Protein AF-A0A349UMG4-F1 (afdb_monomer_lite)

pLDDT: mean 86.74, std 14.58, range [32.94, 97.19]

Radius of gyration: 17.57 Å; chains: 1; bounding box: 39×34×52 Å

Secondary structure (DSSP, 8-state):
-HHHHHHTT--HHHHHHHHHHHHHHHHHHHHHHHHHHTTSS-HHHH--HHHHHHHHHHTTTPPPSSGGGGG-HHHHHHHHHHHHHHHHHHHHHTTT---HHHHHHHHHHHHHHH--S-------

Foldseek 3Di:
DLVVCVVVVHDPLVSVLVVQLVVLLVLLLLLVQLLVLLVPDDCVVSPSPQLQVVVCVVVVNDGDPDPVSSVDPVSSVVSVVSSVVSLVSNLVSLVPPPPPVVNVVSNVVSCVSPVPPPDPPPDD

Structure (mmCIF, N/CA/C/O backbone):
data_AF-A0A349UMG4-F1
#
_entry.id   AF-A0A349UMG4-F1
#
loop_
_atom_site.group_PDB
_atom_site.id
_atom_site.type_symbol
_atom_site.label_atom_id
_atom_site.label_alt_id
_atom_site.label_comp_id
_atom_site.label_asym_id
_atom_site.label_entity_id
_atom_site.label_seq_id
_atom_site.pdbx_PDB_ins_code
_atom_site.Cartn_x
_atom_site.Cartn_y
_atom_site.Cartn_z
_atom_site.occupancy
_atom_site.B_iso_or_equiv
_atom_site.auth_seq_id
_atom_site.auth_comp_id
_atom_site.auth_asym_id
_atom_site.auth_atom_id
_atom_site.pdbx_PDB_model_num
ATOM 1 N N . LEU A 1 1 ? 0.491 3.754 13.788 1.00 82.75 1 LEU A N 1
ATOM 2 C CA . LEU A 1 1 ? -0.705 3.777 14.673 1.00 82.75 1 LEU A CA 1
ATOM 3 C C . LEU A 1 1 ? -0.623 2.834 15.882 1.00 82.75 1 LEU A C 1
ATOM 5 O O . LEU A 1 1 ? -1.154 3.187 16.925 1.00 82.75 1 LEU A O 1
ATOM 9 N N . ARG A 1 2 ? 0.063 1.680 15.796 1.00 85.38 2 ARG A N 1
ATOM 10 C CA . ARG A 1 2 ? 0.158 0.703 16.905 1.00 85.38 2 ARG A CA 1
ATOM 11 C C . ARG A 1 2 ? 0.660 1.281 18.239 1.00 85.38 2 ARG A C 1
ATOM 13 O O . ARG A 1 2 ? 0.085 0.963 19.267 1.00 85.38 2 ARG A O 1
ATOM 20 N N . LEU A 1 3 ? 1.682 2.145 18.223 1.00 81.69 3 LEU A N 1
ATOM 21 C CA . LEU A 1 3 ? 2.233 2.758 19.445 1.00 81.69 3 LEU A CA 1
ATOM 22 C C . LEU A 1 3 ? 1.182 3.561 20.226 1.00 81.69 3 LEU A C 1
ATOM 24 O O . LEU A 1 3 ? 1.052 3.383 21.430 1.00 81.69 3 LEU A O 1
ATOM 28 N N . GLY A 1 4 ? 0.394 4.391 19.534 1.00 85.31 4 GLY A N 1
ATOM 29 C CA . GLY A 1 4 ? -0.678 5.164 20.167 1.00 85.31 4 GLY A CA 1
ATOM 30 C C . GLY A 1 4 ? -1.803 4.280 20.706 1.00 85.31 4 GLY A C 1
ATOM 31 O O . GLY A 1 4 ? -2.329 4.547 21.778 1.00 85.31 4 GLY A O 1
ATOM 32 N N . ALA A 1 5 ? -2.130 3.191 20.003 1.00 83.81 5 ALA A N 1
ATOM 33 C CA . ALA A 1 5 ? -3.114 2.222 20.476 1.00 83.81 5 ALA A CA 1
ATOM 34 C C . ALA A 1 5 ? -2.643 1.517 21.757 1.00 83.81 5 ALA A C 1
ATOM 36 O O . ALA A 1 5 ? -3.379 1.466 22.736 1.00 83.81 5 ALA A O 1
ATOM 37 N N . GLN A 1 6 ? -1.394 1.048 21.778 1.00 81.00 6 GLN A N 1
ATOM 38 C CA . GLN A 1 6 ? -0.806 0.393 22.945 1.00 81.00 6 GLN A CA 1
ATOM 39 C C . GLN A 1 6 ? -0.712 1.346 24.147 1.00 81.00 6 GLN A C 1
ATOM 41 O O . GLN A 1 6 ? -1.05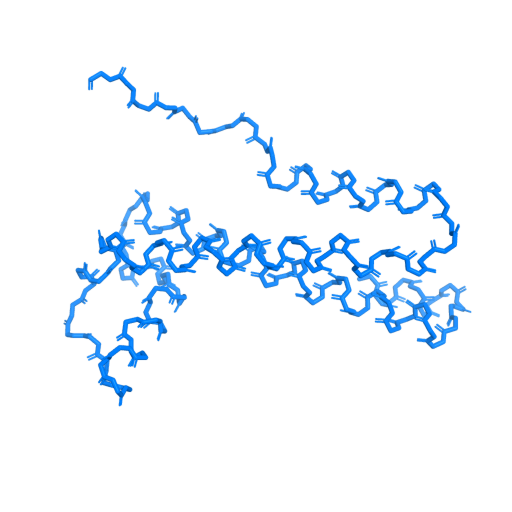7 0.959 25.259 1.00 81.00 6 GLN A O 1
ATOM 46 N N . ALA A 1 7 ? -0.322 2.605 23.925 1.00 86.62 7 ALA A N 1
ATOM 47 C CA . ALA A 1 7 ? -0.295 3.629 24.971 1.00 86.62 7 ALA A CA 1
ATOM 48 C C . ALA A 1 7 ? -1.692 3.948 25.541 1.00 86.62 7 ALA A C 1
ATOM 50 O O . ALA A 1 7 ? -1.808 4.314 26.705 1.00 86.62 7 ALA A O 1
ATOM 51 N N . ALA A 1 8 ? -2.750 3.778 24.742 1.00 89.94 8 ALA A N 1
ATOM 52 C CA . ALA A 1 8 ? -4.142 3.953 25.158 1.00 89.94 8 ALA A CA 1
ATOM 53 C C . ALA A 1 8 ? -4.774 2.684 25.771 1.00 89.94 8 ALA A C 1
ATOM 55 O O . ALA A 1 8 ? -5.979 2.667 26.013 1.00 89.94 8 ALA A O 1
ATOM 56 N N . GLY A 1 9 ? -3.996 1.617 25.996 1.00 89.69 9 GLY A N 1
ATOM 57 C CA . GLY A 1 9 ? -4.499 0.358 26.554 1.00 89.69 9 GLY A CA 1
ATOM 58 C C . GLY A 1 9 ? -5.363 -0.457 25.586 1.00 89.69 9 GLY A C 1
ATOM 59 O O . GLY A 1 9 ? -6.226 -1.213 26.026 1.00 89.69 9 GLY A O 1
ATOM 60 N N . ALA A 1 10 ? -5.171 -0.293 24.273 1.00 90.88 10 ALA A N 1
ATOM 61 C CA . ALA A 1 10 ? -5.870 -1.089 23.268 1.00 90.88 10 ALA A CA 1
ATOM 62 C C . ALA A 1 10 ? -5.566 -2.587 23.408 1.00 90.88 10 ALA A C 1
ATOM 64 O O . ALA A 1 10 ? -4.426 -2.980 23.658 1.00 90.88 10 ALA A O 1
ATOM 65 N N . ASP A 1 11 ? -6.578 -3.417 23.160 1.00 92.12 11 ASP A N 1
ATOM 66 C CA . ASP A 1 11 ? -6.407 -4.866 23.099 1.00 92.12 11 ASP A CA 1
ATOM 67 C C . ASP A 1 11 ? -5.556 -5.312 21.889 1.00 92.12 11 ASP A C 1
ATOM 69 O O . ASP A 1 11 ? -5.276 -4.546 20.955 1.00 92.12 11 ASP A O 1
ATOM 73 N N . GLU A 1 12 ? -5.141 -6.582 21.901 1.00 91.25 12 GLU A N 1
ATOM 74 C CA . GLU A 1 12 ? -4.314 -7.167 20.838 1.00 91.25 12 GLU A CA 1
ATOM 75 C C . GLU A 1 12 ? -5.032 -7.173 19.479 1.00 91.25 12 GLU A C 1
ATOM 77 O O . GLU A 1 12 ? -4.394 -6.992 18.442 1.00 91.25 12 GLU A O 1
ATOM 82 N N . GLY A 1 13 ? -6.360 -7.317 19.460 1.00 91.69 13 GLY A N 1
ATOM 83 C CA . GLY A 1 13 ? -7.155 -7.291 18.233 1.00 91.69 13 GLY A CA 1
ATOM 84 C C . GLY A 1 13 ? -7.108 -5.922 17.555 1.00 91.69 13 GLY A C 1
ATOM 85 O O . GLY A 1 13 ? -6.871 -5.824 16.348 1.00 91.69 13 GLY A O 1
ATOM 86 N N . LEU A 1 14 ? -7.256 -4.848 18.328 1.00 92.31 14 LEU A N 1
ATOM 87 C CA . LEU A 1 14 ? -7.146 -3.479 17.840 1.00 92.31 14 LEU A CA 1
ATOM 88 C C . LEU A 1 14 ? -5.701 -3.133 17.446 1.00 92.31 14 LEU A C 1
ATOM 90 O O . LEU A 1 14 ? -5.476 -2.485 16.419 1.00 92.31 14 LEU A O 1
ATOM 94 N N . CYS A 1 15 ? -4.707 -3.613 18.197 1.00 93.31 15 CYS A N 1
ATOM 95 C CA . CYS A 1 15 ? -3.297 -3.473 17.828 1.00 93.31 15 CYS A CA 1
ATOM 96 C C . CYS A 1 15 ? -2.966 -4.199 16.513 1.00 93.31 15 CYS A C 1
ATOM 98 O O . CYS A 1 15 ? -2.247 -3.651 15.669 1.00 93.31 15 CYS A O 1
ATOM 100 N N . ALA A 1 16 ? -3.510 -5.401 16.312 1.00 93.44 16 ALA A N 1
ATOM 101 C CA . ALA A 1 16 ? -3.377 -6.171 15.082 1.00 93.44 16 ALA A CA 1
ATOM 102 C C . ALA A 1 16 ? -4.048 -5.477 13.894 1.00 93.44 16 ALA A C 1
ATOM 104 O O . ALA A 1 16 ? -3.432 -5.364 12.833 1.00 93.44 16 ALA A O 1
ATOM 105 N N . LEU A 1 17 ? -5.249 -4.930 14.094 1.00 95.00 17 LEU A N 1
ATOM 106 C CA . LE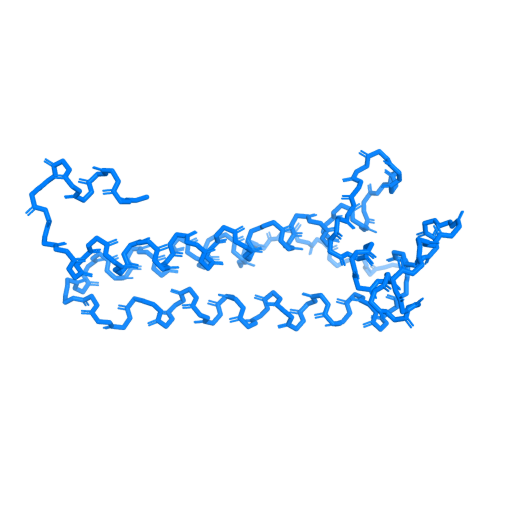U A 1 17 ? -5.952 -4.138 13.089 1.00 95.00 17 LEU A CA 1
ATOM 107 C C . LEU A 1 17 ? -5.113 -2.937 12.642 1.00 95.00 17 LEU A C 1
ATOM 109 O O . LEU A 1 17 ? -4.905 -2.735 11.446 1.00 95.00 17 LEU A O 1
ATOM 113 N N . PHE A 1 18 ? -4.584 -2.149 13.583 1.00 94.94 18 PHE A N 1
ATOM 114 C CA . PHE A 1 18 ? -3.763 -0.988 13.229 1.00 94.94 18 PHE A CA 1
ATOM 115 C C . PHE A 1 18 ? -2.431 -1.358 12.592 1.00 94.94 18 PHE A C 1
ATOM 117 O O . PHE A 1 18 ? -1.926 -0.593 11.769 1.00 94.94 18 PHE A O 1
ATOM 124 N N . ARG A 1 19 ? -1.856 -2.507 12.955 1.00 95.00 19 ARG A N 1
ATOM 125 C CA . ARG A 1 19 ? -0.666 -3.045 12.295 1.00 95.00 19 ARG A CA 1
ATOM 126 C C . ARG A 1 19 ? -0.960 -3.355 10.830 1.00 95.00 19 ARG A C 1
ATOM 128 O O . ARG A 1 19 ? -0.189 -2.917 9.983 1.00 95.00 19 ARG A O 1
ATOM 135 N N . GLU A 1 20 ? -2.058 -4.049 10.541 1.00 96.50 20 GLU A N 1
ATOM 136 C CA . GLU A 1 20 ? -2.430 -4.399 9.166 1.00 96.50 20 GLU A CA 1
ATOM 137 C C . GLU A 1 20 ? -2.768 -3.157 8.341 1.00 96.50 20 GLU A C 1
ATOM 139 O O . GLU A 1 20 ? -2.204 -2.946 7.270 1.00 96.50 20 GLU A O 1
ATOM 144 N N . TYR A 1 21 ? -3.584 -2.259 8.898 1.00 97.12 21 TYR A N 1
ATOM 145 C CA . TYR A 1 21 ? -3.906 -0.984 8.265 1.00 97.12 21 TYR A CA 1
ATOM 146 C C . TYR A 1 21 ? -2.648 -0.163 7.939 1.00 97.12 21 TYR A C 1
ATOM 148 O O . TYR A 1 21 ? -2.479 0.287 6.808 1.00 97.12 21 TYR A O 1
ATOM 156 N N . SER A 1 22 ? -1.747 0.030 8.916 1.00 96.44 22 SER A N 1
ATOM 157 C CA . SER A 1 22 ? -0.514 0.803 8.704 1.00 96.44 22 SER A CA 1
ATOM 158 C C . SER A 1 22 ? 0.437 0.121 7.718 1.00 96.44 22 SER A C 1
ATOM 160 O O . SER A 1 22 ? 1.089 0.821 6.950 1.00 96.44 22 SER A O 1
ATOM 162 N N . ARG A 1 23 ? 0.507 -1.218 7.708 1.00 97.12 23 ARG A N 1
ATOM 163 C CA . ARG A 1 23 ? 1.325 -1.975 6.752 1.00 97.12 23 ARG A CA 1
ATOM 164 C C . ARG A 1 23 ? 0.812 -1.790 5.326 1.00 97.12 23 ARG A C 1
ATOM 166 O O . ARG A 1 23 ? 1.583 -1.368 4.472 1.00 97.12 23 ARG A O 1
ATOM 173 N N . ALA A 1 24 ? -0.469 -2.067 5.084 1.00 97.06 24 ALA A N 1
ATOM 174 C CA . ALA A 1 24 ? -1.060 -1.933 3.755 1.00 97.06 24 ALA A CA 1
ATOM 175 C C . ALA A 1 24 ? -0.965 -0.488 3.238 1.00 97.06 24 ALA A C 1
ATOM 177 O O . ALA A 1 24 ? -0.550 -0.270 2.104 1.00 97.06 24 ALA A O 1
ATOM 178 N N . LEU A 1 25 ? -1.264 0.500 4.096 1.00 96.44 25 LEU A N 1
ATOM 179 C CA . LEU A 1 25 ? -1.147 1.918 3.744 1.00 96.44 25 LEU A CA 1
ATOM 180 C C . LEU A 1 25 ? 0.293 2.315 3.399 1.00 96.44 25 LEU A C 1
ATOM 182 O O . LEU A 1 25 ? 0.502 3.024 2.422 1.00 96.44 25 LEU A O 1
ATOM 186 N N . GLY A 1 26 ? 1.277 1.867 4.185 1.00 95.31 26 GLY A N 1
ATOM 187 C CA . GLY A 1 26 ? 2.686 2.173 3.935 1.00 95.31 26 GLY A CA 1
ATOM 188 C C . GLY A 1 26 ? 3.185 1.602 2.608 1.00 95.31 26 GLY A C 1
ATOM 189 O O . GLY A 1 26 ? 3.859 2.306 1.864 1.00 95.31 26 GLY A O 1
ATOM 190 N N . ILE A 1 27 ? 2.794 0.366 2.275 1.00 95.88 27 ILE A N 1
ATOM 191 C CA . ILE A 1 27 ? 3.137 -0.248 0.983 1.00 95.88 27 ILE A CA 1
ATOM 192 C C . ILE A 1 27 ? 2.494 0.534 -0.167 1.00 95.88 27 ILE A C 1
ATOM 194 O O . ILE A 1 27 ? 3.188 0.904 -1.108 1.00 95.88 27 ILE A O 1
ATOM 198 N N . ALA A 1 28 ? 1.197 0.849 -0.075 1.00 95.81 28 ALA A N 1
ATOM 199 C CA . ALA A 1 28 ? 0.517 1.660 -1.086 1.00 95.81 28 ALA A CA 1
ATOM 200 C C . ALA A 1 28 ? 1.174 3.043 -1.258 1.00 95.81 28 ALA A C 1
ATOM 202 O O . ALA A 1 28 ? 1.327 3.526 -2.377 1.00 95.81 28 ALA A O 1
ATOM 203 N N . TYR A 1 29 ? 1.603 3.677 -0.164 1.00 93.75 29 TYR A N 1
ATOM 204 C CA . TYR A 1 29 ? 2.278 4.971 -0.224 1.00 93.75 29 TYR A CA 1
ATOM 205 C C . TYR A 1 29 ? 3.604 4.889 -0.991 1.00 93.75 29 TYR A C 1
ATOM 207 O O . TYR A 1 29 ? 3.824 5.705 -1.882 1.00 93.75 29 TYR A O 1
ATOM 215 N N . GLN A 1 30 ? 4.439 3.886 -0.698 1.00 93.50 30 GLN A N 1
ATOM 216 C CA . GLN A 1 30 ? 5.718 3.687 -1.388 1.00 93.50 30 GLN A CA 1
ATOM 217 C C . GLN A 1 30 ? 5.527 3.354 -2.872 1.00 93.50 30 GLN A C 1
ATOM 219 O O . GLN A 1 30 ? 6.228 3.895 -3.715 1.00 93.50 30 GLN A O 1
ATOM 224 N N . LEU A 1 31 ? 4.544 2.512 -3.211 1.00 93.69 31 LEU A N 1
ATOM 225 C CA . LEU A 1 31 ? 4.225 2.183 -4.606 1.00 93.69 31 LEU A CA 1
ATOM 226 C C . LEU A 1 31 ? 3.831 3.425 -5.413 1.00 93.69 31 LEU A C 1
ATOM 228 O O . LEU A 1 31 ? 4.247 3.582 -6.559 1.00 93.69 31 LEU A O 1
ATOM 232 N N . ARG A 1 32 ? 3.027 4.311 -4.817 1.00 92.38 32 ARG A N 1
ATOM 233 C CA . ARG A 1 32 ? 2.638 5.578 -5.441 1.00 92.38 32 ARG A CA 1
ATOM 234 C C . ARG A 1 32 ? 3.842 6.504 -5.623 1.00 92.38 32 ARG A C 1
ATOM 236 O O . ARG A 1 32 ? 3.950 7.126 -6.673 1.00 92.38 32 ARG A O 1
ATOM 243 N N . ASP A 1 33 ? 4.706 6.594 -4.617 1.00 89.81 33 ASP A N 1
ATOM 244 C CA . ASP A 1 33 ? 5.925 7.408 -4.657 1.00 89.81 33 ASP A CA 1
ATOM 245 C C . ASP A 1 33 ? 6.856 6.940 -5.783 1.00 89.81 33 ASP A C 1
ATOM 247 O O . ASP A 1 33 ? 7.154 7.715 -6.686 1.00 89.81 33 ASP A O 1
ATOM 251 N N . ASP A 1 34 ? 7.156 5.638 -5.842 1.00 91.06 34 ASP A N 1
ATOM 252 C CA . ASP A 1 34 ? 7.964 5.032 -6.906 1.00 91.06 34 ASP A CA 1
ATOM 253 C C . ASP A 1 34 ? 7.367 5.286 -8.309 1.00 91.06 34 ASP A C 1
ATOM 255 O O . ASP A 1 34 ? 8.097 5.519 -9.274 1.00 91.06 34 ASP A O 1
ATOM 259 N N . LEU A 1 35 ? 6.036 5.243 -8.452 1.00 90.19 35 LEU A N 1
ATOM 260 C CA . LEU A 1 35 ? 5.344 5.538 -9.716 1.00 90.19 35 LEU A CA 1
ATOM 261 C C . LEU A 1 35 ? 5.411 7.026 -10.101 1.00 90.19 35 LEU A C 1
ATOM 263 O O . LEU A 1 35 ? 5.549 7.344 -11.288 1.00 90.19 35 LEU A O 1
ATOM 267 N N . SER A 1 36 ? 5.310 7.927 -9.121 1.00 88.06 36 SER A N 1
ATOM 268 C CA . SER A 1 36 ? 5.464 9.373 -9.324 1.00 88.06 36 SER A CA 1
ATOM 269 C C . SER A 1 36 ? 6.896 9.695 -9.742 1.00 88.06 36 SER A C 1
ATOM 271 O O . SER A 1 36 ? 7.132 10.364 -10.747 1.00 88.06 36 SER A O 1
ATOM 273 N N . ASP A 1 37 ? 7.863 9.115 -9.040 1.00 85.25 37 ASP A N 1
ATOM 274 C CA . ASP A 1 37 ? 9.284 9.282 -9.302 1.00 85.25 37 ASP A CA 1
ATOM 275 C C . ASP A 1 37 ? 9.710 8.746 -10.664 1.00 85.25 37 ASP A C 1
ATOM 277 O O . ASP A 1 37 ? 10.547 9.354 -11.334 1.00 85.25 37 ASP A O 1
ATOM 281 N N . ALA A 1 38 ? 9.083 7.660 -11.119 1.00 85.38 38 ALA A N 1
ATOM 282 C CA . ALA A 1 38 ? 9.293 7.122 -12.456 1.00 85.38 38 ALA A CA 1
ATOM 283 C C . ALA A 1 38 ? 8.763 8.023 -13.588 1.00 85.38 38 ALA A C 1
ATOM 285 O O . ALA A 1 38 ? 9.035 7.762 -14.764 1.00 85.38 38 ALA A O 1
ATOM 286 N N . SER A 1 39 ? 7.955 9.032 -13.264 1.00 77.12 39 SER A N 1
ATOM 287 C CA . SER A 1 39 ? 7.316 9.921 -14.240 1.00 77.12 39 SER A CA 1
ATOM 288 C C . SER A 1 39 ? 7.996 11.292 -14.333 1.00 77.12 39 SER A C 1
ATOM 290 O O . SER A 1 39 ? 7.941 11.909 -15.391 1.00 77.12 39 SER A O 1
ATOM 292 N N . ASP A 1 40 ? 8.695 11.729 -13.280 1.00 70.06 40 ASP A N 1
ATOM 293 C CA . ASP A 1 40 ? 9.060 13.139 -13.083 1.00 70.06 40 ASP A CA 1
ATOM 294 C C . ASP A 1 40 ? 10.580 13.455 -13.114 1.00 70.06 40 ASP A C 1
ATOM 296 O O . ASP A 1 40 ? 10.966 14.567 -12.737 1.00 70.06 40 ASP A O 1
ATOM 300 N N . GLY A 1 41 ? 11.487 12.545 -13.516 1.00 66.50 41 GLY A N 1
ATOM 301 C CA . GLY A 1 41 ? 12.918 12.903 -13.627 1.00 66.50 41 GLY A CA 1
ATOM 302 C C . GLY A 1 41 ? 13.957 11.777 -13.751 1.00 66.50 41 GLY A C 1
ATOM 303 O O . GLY A 1 41 ? 13.708 10.739 -14.356 1.00 66.50 41 GLY A O 1
ATOM 304 N N . ASP A 1 42 ? 15.156 12.034 -13.202 1.00 73.06 42 ASP A N 1
ATOM 305 C CA . ASP A 1 42 ? 16.354 11.174 -13.260 1.00 73.06 42 ASP A CA 1
ATOM 306 C C . ASP A 1 42 ? 16.168 9.851 -12.489 1.00 73.06 42 ASP A C 1
ATOM 308 O O . ASP A 1 42 ? 16.349 9.764 -11.270 1.00 73.06 42 ASP A O 1
ATOM 312 N N . LEU A 1 43 ? 15.773 8.810 -13.224 1.00 78.38 43 LEU A N 1
ATOM 313 C CA . LEU A 1 43 ? 15.388 7.490 -12.712 1.00 78.38 43 LEU A CA 1
ATOM 314 C C . LEU A 1 43 ? 16.470 6.799 -11.851 1.00 78.38 43 LEU A C 1
ATOM 316 O O . LEU A 1 43 ? 16.117 6.295 -10.783 1.00 78.38 43 LEU A O 1
ATOM 320 N N . PRO A 1 44 ? 17.768 6.786 -12.229 1.00 74.06 44 PRO A N 1
ATOM 321 C CA . PRO A 1 44 ? 18.837 6.278 -11.368 1.00 74.06 44 PRO A CA 1
ATOM 322 C C . PRO A 1 44 ? 18.919 6.932 -9.984 1.00 74.06 44 PRO A C 1
ATOM 324 O O . PRO A 1 44 ? 19.210 6.246 -8.999 1.00 74.06 44 PRO A O 1
ATOM 327 N N . ALA A 1 45 ? 18.687 8.245 -9.896 1.00 75.62 45 ALA A N 1
ATOM 328 C CA . ALA A 1 45 ? 18.742 8.976 -8.634 1.00 75.62 45 ALA A CA 1
ATOM 329 C C . ALA A 1 45 ? 17.500 8.715 -7.774 1.00 75.62 45 ALA A C 1
ATOM 331 O O . ALA A 1 45 ? 17.615 8.571 -6.558 1.00 75.62 45 ALA A O 1
ATOM 332 N N . ARG A 1 46 ? 16.328 8.607 -8.411 1.00 76.25 46 ARG A N 1
ATOM 333 C CA . ARG A 1 46 ? 15.040 8.419 -7.727 1.00 76.25 46 ARG A CA 1
ATOM 334 C C . ARG A 1 46 ? 14.725 6.974 -7.357 1.00 76.25 46 ARG A C 1
ATOM 336 O O . ARG A 1 46 ? 13.987 6.733 -6.416 1.00 76.25 46 ARG A O 1
ATOM 343 N N . ARG A 1 47 ? 15.340 6.009 -8.047 1.00 78.25 47 ARG A N 1
ATOM 344 C CA . ARG A 1 47 ? 15.286 4.573 -7.730 1.00 78.25 47 ARG A CA 1
ATOM 345 C C . ARG A 1 47 ? 13.855 4.050 -7.532 1.00 78.25 47 ARG A C 1
ATOM 347 O O . ARG A 1 47 ? 13.562 3.559 -6.446 1.00 78.25 47 ARG A O 1
ATOM 354 N N . PRO A 1 48 ? 12.986 4.076 -8.558 1.00 79.50 48 PRO A N 1
ATOM 355 C CA . PRO A 1 48 ? 11.647 3.492 -8.469 1.00 79.50 48 PRO A CA 1
ATOM 356 C C . PRO A 1 48 ? 11.734 1.973 -8.234 1.00 79.50 48 PRO A C 1
ATOM 358 O O . PRO A 1 48 ? 11.825 1.171 -9.172 1.00 79.50 48 PRO A O 1
ATOM 361 N N . THR A 1 49 ? 11.765 1.578 -6.961 1.00 86.94 49 THR A N 1
ATOM 362 C CA . THR A 1 49 ? 12.178 0.242 -6.522 1.00 86.94 49 THR A CA 1
ATOM 363 C C . THR A 1 49 ? 11.217 -0.845 -6.976 1.00 86.94 49 THR A C 1
ATOM 365 O O . THR A 1 49 ? 11.667 -1.932 -7.337 1.00 86.94 49 THR A O 1
ATOM 368 N N . ILE A 1 50 ? 9.915 -0.556 -7.050 1.00 93.69 50 ILE A N 1
ATOM 369 C CA . ILE A 1 50 ? 8.927 -1.517 -7.544 1.00 93.69 50 ILE A CA 1
ATOM 370 C C . ILE A 1 50 ? 9.096 -1.821 -9.033 1.00 93.69 50 ILE A C 1
ATOM 372 O O . ILE A 1 50 ? 9.010 -2.981 -9.428 1.00 93.69 50 ILE A O 1
ATOM 376 N N . LEU A 1 51 ? 9.366 -0.814 -9.870 1.00 93.12 51 LEU A N 1
ATOM 377 C CA . LEU A 1 51 ? 9.545 -1.035 -11.308 1.00 93.12 51 LEU A CA 1
ATOM 378 C C . LEU A 1 51 ? 10.814 -1.839 -11.574 1.00 93.12 51 LEU A C 1
ATOM 380 O O . LEU A 1 51 ? 10.804 -2.716 -12.435 1.00 93.12 51 LEU A O 1
ATOM 384 N N . LEU A 1 52 ? 11.868 -1.588 -10.791 1.00 91.69 52 LEU A N 1
ATOM 385 C CA . LEU A 1 52 ? 13.067 -2.415 -10.807 1.00 91.69 52 LEU A CA 1
ATOM 386 C C . LEU A 1 52 ? 12.731 -3.849 -10.382 1.00 91.69 52 LEU A C 1
ATOM 388 O O . LEU A 1 52 ? 13.017 -4.773 -11.130 1.00 91.69 52 LEU A O 1
ATOM 392 N N . ALA A 1 53 ? 12.064 -4.051 -9.244 1.00 93.25 53 ALA A N 1
ATOM 393 C CA . ALA A 1 53 ? 11.707 -5.386 -8.760 1.00 93.25 53 ALA A CA 1
ATOM 394 C C . ALA A 1 53 ? 10.856 -6.181 -9.768 1.00 93.25 53 ALA A C 1
ATOM 396 O O . ALA A 1 53 ? 11.127 -7.358 -9.995 1.00 93.25 53 ALA A O 1
ATOM 397 N N . LEU A 1 54 ? 9.873 -5.544 -10.414 1.00 94.69 54 LEU A N 1
ATOM 398 C CA . LEU A 1 54 ? 9.045 -6.176 -11.448 1.00 94.69 54 LEU A CA 1
ATOM 399 C C . LEU A 1 54 ? 9.839 -6.479 -12.726 1.00 94.69 54 LEU A C 1
ATOM 401 O O . LEU A 1 54 ? 9.612 -7.512 -13.356 1.00 94.69 54 LEU A O 1
ATOM 405 N N . ALA A 1 55 ? 10.775 -5.607 -13.112 1.00 93.44 55 ALA A N 1
ATOM 406 C CA . ALA A 1 55 ? 11.673 -5.872 -14.232 1.00 93.44 55 ALA A CA 1
ATOM 407 C C . ALA A 1 55 ? 12.566 -7.086 -13.942 1.00 93.44 55 ALA A C 1
ATOM 409 O O . ALA A 1 55 ? 12.694 -7.961 -14.795 1.00 93.44 55 ALA A O 1
ATOM 410 N N . CYS A 1 56 ? 13.107 -7.165 -12.724 1.00 93.38 56 CYS A N 1
ATOM 411 C CA . CYS A 1 56 ? 13.902 -8.292 -12.249 1.00 93.38 56 CYS A CA 1
ATOM 412 C C . CYS A 1 56 ? 13.082 -9.583 -12.188 1.00 93.38 56 CYS A C 1
ATOM 414 O O . CYS A 1 56 ? 13.575 -10.643 -12.548 1.00 93.38 56 CYS A O 1
ATOM 416 N N . GLU A 1 57 ? 11.820 -9.522 -11.757 1.00 93.31 57 GLU A N 1
ATOM 417 C CA . GLU A 1 57 ? 10.926 -10.685 -11.757 1.00 93.31 57 GLU A CA 1
ATOM 418 C C . GLU A 1 57 ? 10.740 -11.245 -13.178 1.00 93.31 57 GLU A C 1
ATOM 420 O O . GLU A 1 57 ? 10.856 -12.452 -13.388 1.00 93.31 57 GLU A O 1
ATOM 425 N N . GLN A 1 58 ? 10.514 -10.379 -14.173 1.00 91.44 58 GLN A N 1
ATOM 426 C CA . GLN A 1 58 ? 10.334 -10.806 -15.565 1.00 91.44 58 GLN A CA 1
ATOM 427 C C . GLN A 1 58 ? 11.607 -11.371 -16.207 1.00 91.44 58 GLN A C 1
ATOM 429 O O . GLN A 1 58 ? 11.521 -12.222 -17.090 1.00 91.44 58 GLN A O 1
ATOM 434 N N . SER A 1 59 ? 12.781 -10.916 -15.773 1.00 90.00 59 SER A N 1
ATOM 435 C CA . SER A 1 59 ? 14.086 -11.405 -16.228 1.00 90.00 59 SER A CA 1
ATOM 436 C C . SER A 1 59 ? 14.617 -12.571 -15.380 1.00 90.00 59 SER A C 1
ATOM 438 O O . SER A 1 59 ? 15.821 -12.831 -15.374 1.00 90.00 59 SER A O 1
ATOM 440 N N . ALA A 1 60 ? 13.739 -13.271 -14.648 1.00 90.12 60 ALA A N 1
ATOM 441 C CA . ALA A 1 60 ? 14.089 -14.401 -13.783 1.00 90.12 60 ALA A CA 1
ATOM 442 C C . ALA A 1 60 ? 15.179 -14.072 -12.738 1.00 90.12 60 ALA A C 1
ATOM 444 O O . ALA A 1 60 ? 16.028 -14.898 -12.407 1.00 90.12 60 ALA A O 1
ATOM 445 N N . GLY A 1 61 ? 15.145 -12.851 -12.207 1.00 85.81 61 GLY A N 1
ATOM 446 C CA . GLY A 1 61 ? 16.040 -12.335 -11.172 1.00 85.81 61 GLY A CA 1
ATOM 447 C C . GLY A 1 61 ? 17.246 -11.553 -11.695 1.00 85.81 61 GLY A C 1
ATOM 448 O O . GLY A 1 61 ? 17.983 -10.990 -10.885 1.00 85.81 61 GLY A O 1
ATOM 449 N N . ALA A 1 62 ? 17.463 -11.478 -13.013 1.00 87.00 62 ALA A N 1
ATOM 450 C CA . ALA A 1 62 ? 18.576 -10.717 -13.573 1.00 87.00 62 ALA A CA 1
ATOM 451 C C . ALA A 1 62 ? 18.335 -9.203 -13.452 1.00 87.00 62 ALA A C 1
ATOM 453 O O . ALA A 1 62 ? 17.277 -8.699 -13.832 1.00 87.00 62 ALA A O 1
ATOM 454 N N . MET A 1 63 ? 19.321 -8.456 -12.949 1.00 86.00 63 MET A N 1
ATOM 455 C CA . MET A 1 63 ? 19.220 -6.995 -12.918 1.00 86.00 63 MET A CA 1
ATOM 456 C C . MET A 1 63 ? 19.178 -6.437 -14.347 1.00 86.00 63 MET A C 1
ATOM 458 O O . MET A 1 63 ? 20.007 -6.834 -15.164 1.00 86.00 63 MET A O 1
ATOM 462 N N . PRO A 1 64 ? 18.253 -5.517 -14.663 1.00 85.62 64 PRO A N 1
ATOM 463 C CA . PRO A 1 64 ? 18.255 -4.827 -15.942 1.00 85.62 64 PRO A CA 1
ATOM 464 C C . PRO A 1 64 ? 19.522 -3.986 -16.122 1.00 85.62 64 PRO A C 1
ATOM 466 O O . PRO A 1 64 ? 19.902 -3.230 -15.230 1.00 85.62 64 PRO A O 1
ATOM 469 N N . ASP A 1 65 ? 20.110 -4.040 -17.315 1.00 83.31 65 ASP A N 1
ATOM 470 C CA . ASP A 1 65 ? 21.334 -3.294 -17.646 1.00 83.31 65 ASP A CA 1
ATOM 471 C C . ASP A 1 65 ? 21.113 -1.773 -17.781 1.00 83.31 65 ASP A C 1
ATOM 473 O O . ASP A 1 65 ? 22.061 -0.991 -17.819 1.00 83.31 65 ASP A O 1
ATOM 477 N N . SER A 1 66 ? 19.856 -1.327 -17.880 1.00 85.62 66 SER A N 1
ATOM 478 C CA . SER A 1 66 ? 19.488 0.087 -18.017 1.00 85.62 66 SER A CA 1
ATOM 479 C C . SER A 1 66 ? 18.131 0.383 -17.382 1.00 85.62 66 SER A C 1
ATOM 481 O O . SER A 1 66 ? 17.308 -0.513 -17.224 1.00 85.62 66 SER A O 1
ATOM 483 N N . TRP A 1 67 ? 17.850 1.658 -17.096 1.00 85.81 67 TRP A N 1
ATOM 484 C CA . TRP A 1 67 ? 16.579 2.119 -16.512 1.00 85.81 67 TRP A CA 1
ATOM 485 C C . TRP A 1 67 ? 15.415 2.226 -17.510 1.00 85.81 67 TRP A C 1
ATOM 487 O O . TRP A 1 67 ? 14.324 2.659 -17.137 1.00 85.81 67 TRP A O 1
ATOM 497 N N . ASN A 1 68 ? 15.592 1.784 -18.761 1.00 85.94 68 ASN A N 1
ATOM 498 C CA . ASN A 1 68 ? 14.537 1.816 -19.783 1.00 85.94 68 ASN A CA 1
ATOM 499 C C . ASN A 1 68 ? 13.288 1.018 -19.375 1.00 85.94 68 ASN A C 1
ATOM 501 O O . ASN A 1 68 ? 12.189 1.303 -19.848 1.00 85.94 68 ASN A O 1
ATOM 505 N N . PHE A 1 69 ? 13.425 0.056 -18.454 1.00 86.62 69 PHE A N 1
ATOM 506 C CA . PHE A 1 69 ? 12.283 -0.667 -17.899 1.00 86.62 69 PHE A CA 1
ATOM 507 C C . PHE A 1 69 ? 11.266 0.258 -17.224 1.00 86.6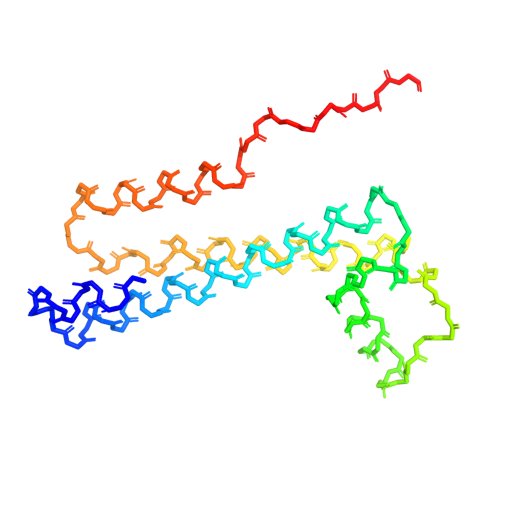2 69 PHE A C 1
ATOM 509 O O . PHE A 1 69 ? 10.074 -0.027 -17.262 1.00 86.62 69 PHE A O 1
ATOM 516 N N . ALA A 1 70 ? 11.696 1.388 -16.659 1.00 86.75 70 ALA A N 1
ATOM 517 C CA . ALA A 1 70 ? 10.786 2.307 -15.995 1.00 86.75 70 ALA A CA 1
ATOM 518 C C . ALA A 1 70 ? 9.804 2.953 -16.981 1.00 86.75 70 ALA A C 1
ATOM 520 O O . ALA A 1 70 ? 8.721 3.348 -16.571 1.00 86.75 70 ALA A O 1
ATOM 521 N N . ALA A 1 71 ? 10.127 3.049 -18.276 1.00 85.94 71 ALA A N 1
ATOM 522 C CA . ALA A 1 71 ? 9.221 3.560 -19.310 1.00 85.94 71 ALA A CA 1
ATOM 523 C C . ALA A 1 71 ? 8.223 2.505 -19.823 1.00 85.94 71 ALA A C 1
ATOM 525 O O . ALA A 1 71 ? 7.284 2.842 -20.542 1.00 85.94 71 ALA A O 1
ATOM 526 N N . ARG A 1 72 ? 8.401 1.228 -19.466 1.00 90.31 72 ARG A N 1
ATOM 527 C CA . ARG A 1 72 ? 7.565 0.141 -19.975 1.00 90.31 72 ARG A CA 1
ATOM 528 C C . ARG A 1 72 ? 6.155 0.201 -19.395 1.00 90.31 72 ARG A C 1
ATOM 530 O O . ARG A 1 72 ? 5.971 0.135 -18.179 1.00 90.31 72 ARG A O 1
ATOM 537 N N . ALA A 1 73 ? 5.163 0.271 -20.281 1.00 90.62 73 ALA A N 1
ATOM 538 C CA . ALA A 1 73 ? 3.753 0.333 -19.904 1.00 90.62 73 ALA A CA 1
ATOM 539 C C . ALA A 1 73 ? 3.320 -0.889 -19.080 1.00 90.62 73 ALA A C 1
ATOM 541 O O . ALA A 1 73 ? 2.713 -0.723 -18.030 1.00 90.62 73 ALA A O 1
ATOM 542 N N . ASP A 1 74 ? 3.734 -2.099 -19.472 1.00 94.50 74 ASP A N 1
ATOM 543 C CA . ASP A 1 74 ? 3.338 -3.336 -18.790 1.00 94.50 74 ASP A CA 1
ATOM 544 C C . ASP A 1 74 ? 3.795 -3.395 -17.320 1.00 94.50 74 ASP A C 1
ATOM 546 O O . ASP A 1 74 ? 3.057 -3.860 -16.449 1.00 94.50 74 ASP A O 1
ATOM 550 N N . LEU A 1 75 ? 4.989 -2.873 -17.022 1.00 93.62 75 LEU A N 1
ATOM 551 C CA . LEU A 1 75 ? 5.510 -2.795 -15.655 1.00 93.62 75 LEU A CA 1
ATOM 552 C C . LEU A 1 75 ? 4.797 -1.716 -14.838 1.00 93.62 75 LEU A C 1
ATOM 554 O O . LEU A 1 75 ? 4.466 -1.951 -13.674 1.00 93.62 75 LEU A O 1
ATOM 558 N N . ARG A 1 76 ? 4.522 -0.553 -15.445 1.00 92.56 76 ARG A N 1
ATOM 559 C CA . ARG A 1 76 ? 3.752 0.519 -14.796 1.00 92.56 76 ARG A CA 1
ATOM 560 C C . ARG A 1 76 ? 2.331 0.069 -14.480 1.00 92.56 76 ARG A C 1
ATOM 562 O O . ARG A 1 76 ? 1.848 0.340 -13.386 1.00 92.56 76 ARG A O 1
ATOM 569 N N . ASP A 1 77 ? 1.683 -0.646 -15.390 1.00 95.25 77 ASP A N 1
ATOM 570 C CA . ASP A 1 77 ? 0.314 -1.122 -15.203 1.00 95.25 77 ASP A CA 1
ATOM 571 C C . ASP A 1 77 ? 0.240 -2.209 -14.129 1.00 95.25 77 ASP A C 1
ATOM 573 O O . ASP A 1 77 ? -0.635 -2.157 -13.265 1.00 95.25 77 ASP A O 1
ATOM 577 N N . ARG A 1 78 ? 1.218 -3.125 -14.078 1.00 96.62 78 ARG A N 1
ATOM 578 C CA . ARG A 1 78 ? 1.364 -4.063 -12.951 1.00 96.62 78 ARG A CA 1
ATOM 579 C C . ARG A 1 78 ? 1.570 -3.341 -11.617 1.00 96.62 78 ARG A C 1
ATOM 581 O O . ARG A 1 78 ? 0.927 -3.696 -10.633 1.00 96.62 78 ARG A O 1
ATOM 588 N N . ALA A 1 79 ? 2.440 -2.333 -11.568 1.00 95.69 79 ALA A N 1
ATOM 589 C CA . ALA A 1 79 ? 2.670 -1.554 -10.351 1.00 95.69 79 ALA A CA 1
ATOM 590 C C . ALA A 1 79 ? 1.415 -0.776 -9.909 1.00 95.69 79 ALA A C 1
ATOM 592 O O . ALA A 1 79 ? 1.124 -0.724 -8.714 1.00 95.69 79 ALA A O 1
ATOM 593 N N . ARG A 1 80 ? 0.633 -0.230 -10.852 1.00 95.50 80 ARG A N 1
ATOM 594 C CA . ARG A 1 80 ? -0.670 0.401 -10.572 1.00 95.50 80 ARG A CA 1
ATOM 595 C C . ARG A 1 80 ? -1.693 -0.599 -10.042 1.00 95.50 80 ARG A C 1
ATOM 597 O O . ARG A 1 80 ? -2.332 -0.316 -9.037 1.00 95.50 80 ARG A O 1
ATOM 604 N N . ALA A 1 81 ? -1.787 -1.786 -10.639 1.00 96.75 81 ALA A N 1
ATOM 605 C CA . ALA A 1 81 ? -2.670 -2.837 -10.139 1.00 96.75 81 ALA A CA 1
ATOM 606 C C . ALA A 1 81 ? -2.304 -3.250 -8.700 1.00 96.75 81 ALA A C 1
ATOM 608 O O . ALA A 1 81 ? -3.180 -3.376 -7.847 1.00 96.75 81 ALA A O 1
ATOM 609 N N . LEU A 1 82 ? -1.006 -3.379 -8.392 1.00 96.94 82 LEU A N 1
ATOM 610 C CA . LEU A 1 82 ? -0.538 -3.624 -7.022 1.00 96.94 82 LEU A CA 1
ATOM 611 C C . LEU A 1 82 ? -0.912 -2.479 -6.071 1.00 96.94 82 LEU A C 1
ATOM 613 O O . LEU A 1 82 ? -1.328 -2.730 -4.938 1.00 96.94 82 LEU A O 1
ATOM 617 N N . LEU A 1 83 ? -0.774 -1.227 -6.512 1.00 96.38 83 LEU A N 1
ATOM 618 C CA . LEU A 1 83 ? -1.179 -0.057 -5.736 1.00 96.38 83 LEU A CA 1
ATOM 619 C C . LEU A 1 83 ? -2.679 -0.099 -5.401 1.00 96.38 83 LEU A C 1
ATOM 621 O O . LEU A 1 83 ? -3.043 0.077 -4.235 1.00 96.38 83 LEU A O 1
ATOM 625 N N . ASP A 1 84 ? -3.534 -0.380 -6.383 1.00 96.00 84 ASP A N 1
ATOM 626 C CA . ASP A 1 84 ? -4.988 -0.464 -6.203 1.00 96.00 84 ASP A CA 1
ATOM 627 C C . ASP A 1 84 ? -5.389 -1.604 -5.254 1.00 96.00 84 ASP A C 1
ATOM 629 O O . ASP A 1 84 ? -6.238 -1.427 -4.368 1.00 96.00 84 ASP A O 1
ATOM 633 N N . ASP A 1 85 ? -4.715 -2.749 -5.362 1.00 97.19 85 ASP A N 1
ATOM 634 C CA . ASP A 1 85 ? -4.876 -3.875 -4.446 1.00 97.19 85 ASP A CA 1
ATOM 635 C C . ASP A 1 85 ? -4.546 -3.477 -3.005 1.00 97.19 85 ASP A C 1
ATOM 637 O O . ASP A 1 85 ? -5.328 -3.734 -2.082 1.00 97.19 85 ASP A O 1
ATOM 641 N N . PHE A 1 86 ? -3.404 -2.822 -2.779 1.00 97.12 86 PHE A N 1
ATOM 642 C CA . PHE A 1 86 ? -3.019 -2.391 -1.437 1.00 97.12 86 PHE A CA 1
ATOM 643 C C . PHE A 1 86 ? -3.921 -1.277 -0.903 1.00 97.12 86 PHE A C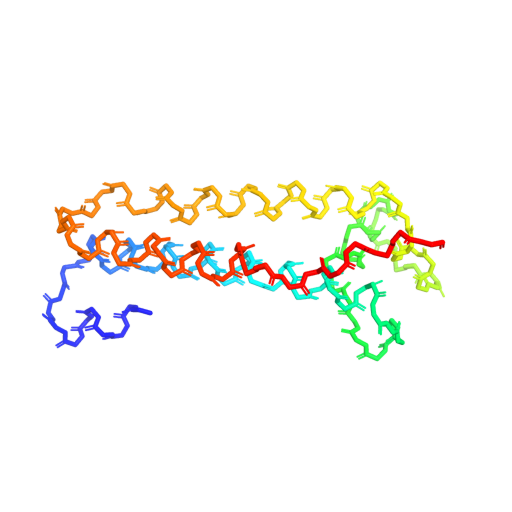 1
ATOM 645 O O . PHE A 1 86 ? -4.288 -1.332 0.272 1.00 97.12 86 PHE A O 1
ATOM 652 N N . ARG A 1 87 ? -4.372 -0.337 -1.744 1.00 95.38 87 ARG A N 1
ATOM 653 C CA . ARG A 1 87 ? -5.376 0.675 -1.373 1.00 95.38 87 ARG A CA 1
ATOM 654 C C . ARG A 1 87 ? -6.665 0.008 -0.889 1.00 95.38 87 ARG A C 1
ATOM 656 O O . ARG A 1 87 ? -7.204 0.373 0.163 1.00 95.38 87 ARG A O 1
ATOM 663 N N . THR A 1 88 ? -7.126 -1.010 -1.611 1.00 95.75 88 THR A N 1
ATOM 664 C CA . THR A 1 88 ? -8.304 -1.801 -1.237 1.00 95.75 88 THR A CA 1
ATOM 665 C C . THR A 1 88 ? -8.083 -2.528 0.089 1.00 95.75 88 THR A C 1
ATOM 667 O O . THR A 1 88 ? -8.923 -2.435 0.990 1.00 95.75 88 THR A O 1
ATOM 670 N N . ARG A 1 89 ? -6.923 -3.175 0.273 1.00 96.81 89 ARG A N 1
ATOM 671 C CA . ARG A 1 89 ? -6.550 -3.844 1.535 1.00 96.81 89 ARG A CA 1
ATOM 672 C C . ARG A 1 89 ? -6.495 -2.877 2.714 1.00 96.81 89 ARG A C 1
ATOM 674 O O . ARG A 1 89 ? -6.971 -3.227 3.791 1.00 96.81 89 ARG A O 1
ATOM 681 N N . THR A 1 90 ? -6.000 -1.653 2.531 1.00 96.81 90 THR A N 1
ATOM 682 C CA . THR A 1 90 ? -5.991 -0.627 3.583 1.00 96.81 90 THR A CA 1
ATOM 683 C C . THR A 1 90 ? -7.404 -0.318 4.073 1.00 96.81 90 THR A C 1
ATOM 685 O O . THR A 1 90 ? -7.652 -0.290 5.279 1.00 96.81 90 THR A O 1
ATOM 688 N N . VAL A 1 91 ? -8.358 -0.109 3.161 1.00 95.31 91 VAL A N 1
ATOM 689 C CA . VAL A 1 91 ? -9.753 0.173 3.540 1.00 95.31 91 VAL A CA 1
ATOM 690 C C . VAL A 1 91 ? -10.424 -1.063 4.144 1.00 95.31 91 VAL A C 1
ATOM 692 O O . VAL A 1 91 ? -11.161 -0.938 5.129 1.00 95.31 91 VAL A O 1
ATOM 695 N N . ALA A 1 92 ? -10.149 -2.250 3.600 1.00 95.62 92 ALA A N 1
ATOM 696 C CA . ALA A 1 92 ? -10.666 -3.520 4.101 1.00 95.62 92 ALA A CA 1
ATOM 697 C C . ALA A 1 92 ? -10.164 -3.836 5.521 1.00 95.62 92 ALA A C 1
ATOM 699 O O . ALA A 1 92 ? -10.943 -4.299 6.354 1.00 95.62 92 ALA A O 1
ATOM 700 N N . ALA A 1 93 ? -8.915 -3.491 5.850 1.00 96.44 93 ALA A N 1
ATOM 701 C CA . ALA A 1 93 ? -8.355 -3.660 7.192 1.00 96.44 93 ALA A CA 1
ATOM 702 C C . ALA A 1 93 ? -9.146 -2.893 8.269 1.00 96.44 93 ALA A C 1
ATOM 704 O O . ALA A 1 93 ? -9.133 -3.268 9.438 1.00 96.44 93 ALA A O 1
ATOM 705 N N . LEU A 1 94 ? -9.885 -1.843 7.894 1.00 95.44 94 LEU A N 1
ATOM 706 C CA . LEU A 1 94 ? -10.737 -1.088 8.814 1.00 95.44 94 LEU A CA 1
ATOM 707 C C . LEU A 1 94 ? -12.118 -1.718 9.042 1.00 95.44 94 LEU A C 1
ATOM 709 O O . LEU A 1 94 ? -12.860 -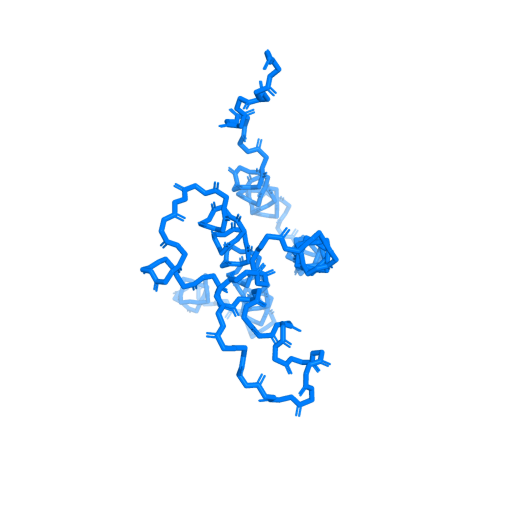1.230 9.896 1.00 95.44 94 LEU A O 1
ATOM 713 N N . VAL A 1 95 ? -12.509 -2.762 8.303 1.00 95.12 95 VAL A N 1
ATOM 714 C CA . VAL A 1 95 ? -13.831 -3.403 8.446 1.00 95.12 95 VAL A CA 1
ATOM 715 C C . VAL A 1 95 ? -14.131 -3.798 9.899 1.00 95.12 95 VAL A C 1
ATOM 717 O O . VAL A 1 95 ? -15.190 -3.381 10.382 1.00 95.12 95 VAL A O 1
ATOM 720 N N . PRO A 1 96 ? -13.221 -4.459 10.646 1.00 94.44 96 PRO A N 1
ATOM 721 C CA . PRO A 1 96 ? -13.503 -4.904 12.013 1.00 94.44 96 PRO A CA 1
ATOM 722 C C . PRO A 1 96 ? -13.539 -3.771 13.054 1.00 94.44 96 PRO A C 1
ATOM 724 O O . PRO A 1 96 ? -13.974 -3.988 14.184 1.00 94.44 96 PRO A O 1
ATOM 727 N N . LEU A 1 97 ? -13.103 -2.553 12.707 1.00 94.62 97 LEU A N 1
ATOM 728 C CA . LEU A 1 97 ? -13.054 -1.432 13.646 1.00 94.62 97 LEU A CA 1
ATOM 729 C C . LEU A 1 97 ? -14.475 -1.021 14.061 1.00 94.62 97 LEU A C 1
ATOM 731 O O . LEU A 1 97 ? -15.274 -0.600 13.230 1.00 94.62 97 LEU A O 1
ATOM 735 N N . ARG A 1 98 ? -14.820 -1.117 15.346 1.00 92.38 98 ARG A N 1
ATOM 736 C CA . ARG A 1 98 ? -16.191 -0.820 15.809 1.00 92.38 98 ARG A CA 1
ATOM 737 C C . ARG A 1 98 ? -16.499 0.675 15.871 1.00 92.38 98 ARG A C 1
ATOM 739 O O . ARG A 1 98 ? -17.622 1.082 15.596 1.00 92.38 98 ARG A O 1
ATOM 746 N N . ASN A 1 99 ? -15.505 1.501 16.199 1.00 92.94 99 ASN A N 1
ATOM 747 C CA . ASN A 1 99 ? -15.692 2.945 16.306 1.00 92.94 99 ASN A CA 1
ATOM 748 C C . ASN A 1 99 ? -15.898 3.568 14.912 1.00 92.94 99 ASN A C 1
ATOM 750 O O . ASN A 1 99 ? -14.951 3.715 14.134 1.00 92.94 99 ASN A O 1
ATOM 754 N N . ALA A 1 100 ? -17.146 3.932 14.604 1.00 94.06 100 ALA A N 1
ATOM 755 C CA . ALA A 1 100 ? -17.542 4.468 13.303 1.00 94.06 100 ALA A CA 1
ATOM 756 C C . ALA A 1 100 ? -16.875 5.815 12.979 1.00 94.06 100 ALA A C 1
ATOM 758 O O . ALA A 1 100 ? -16.458 6.026 11.839 1.00 94.06 100 ALA A O 1
ATOM 759 N N . ALA A 1 101 ? -16.712 6.695 13.972 1.00 93.88 101 ALA A N 1
ATOM 760 C CA . ALA A 1 101 ? -16.065 7.993 13.788 1.00 93.88 101 ALA A CA 1
ATOM 761 C C . ALA A 1 101 ? -14.582 7.832 13.417 1.00 93.88 101 ALA A C 1
ATOM 763 O O . ALA A 1 101 ? -14.119 8.413 12.434 1.00 93.88 101 ALA A O 1
ATOM 764 N N . LEU A 1 102 ? -13.853 6.976 14.142 1.00 93.50 102 LEU A N 1
ATOM 765 C CA . LEU A 1 102 ? -12.449 6.682 13.855 1.00 93.50 102 LEU A CA 1
ATOM 766 C C . LEU A 1 102 ? -12.278 5.971 12.507 1.00 93.50 102 LEU A C 1
ATOM 768 O O . LEU A 1 102 ? -11.395 6.330 11.731 1.00 93.50 102 LEU A O 1
ATOM 772 N N . LYS A 1 103 ? -13.154 5.010 12.187 1.00 95.50 103 LYS A N 1
ATOM 773 C CA . LYS A 1 103 ? -13.184 4.354 10.870 1.00 95.50 103 LYS A CA 1
ATOM 774 C C . LYS A 1 103 ? -13.366 5.372 9.746 1.00 95.50 103 LYS A C 1
ATOM 776 O O . LYS A 1 103 ? -12.649 5.312 8.749 1.00 95.50 103 LYS A O 1
ATOM 781 N N . GLY A 1 104 ? -14.298 6.310 9.911 1.00 95.50 104 GLY A N 1
ATOM 782 C CA . GLY A 1 104 ? -14.536 7.388 8.953 1.00 95.50 104 GLY A CA 1
ATOM 783 C C . GLY A 1 104 ? -13.321 8.299 8.785 1.00 95.50 104 GLY A C 1
ATOM 784 O O . GLY A 1 104 ? -12.941 8.609 7.659 1.00 95.50 104 GLY A O 1
ATOM 785 N N . LEU A 1 105 ? -12.670 8.676 9.888 1.00 95.44 105 LEU A N 1
ATOM 786 C CA . LEU A 1 105 ? -11.460 9.496 9.855 1.00 95.44 105 LEU A CA 1
ATOM 787 C C . LEU A 1 105 ? -10.313 8.797 9.116 1.00 95.44 105 LEU A C 1
ATOM 789 O O . LEU A 1 105 ? -9.718 9.395 8.226 1.00 95.44 105 LEU A O 1
ATOM 793 N N . LEU A 1 106 ? -10.045 7.525 9.418 1.00 95.56 106 LEU A N 1
ATOM 794 C CA . LEU A 1 106 ? -8.976 6.768 8.763 1.00 95.56 106 LEU A CA 1
ATOM 795 C C . LEU A 1 106 ? -9.251 6.557 7.268 1.00 95.56 106 LEU A C 1
ATOM 797 O O . LEU A 1 106 ? -8.349 6.729 6.457 1.00 95.56 106 LEU A O 1
ATOM 801 N N . ARG A 1 107 ? -10.503 6.295 6.868 1.00 94.62 107 ARG A N 1
ATOM 802 C CA . ARG A 1 107 ? -10.878 6.246 5.442 1.00 94.62 107 ARG A CA 1
ATOM 803 C C . ARG A 1 107 ? -10.639 7.572 4.725 1.00 94.62 107 ARG A C 1
ATOM 805 O O . ARG A 1 107 ? -10.150 7.563 3.601 1.00 94.62 107 ARG A O 1
ATOM 812 N N . ARG A 1 108 ? -10.941 8.703 5.371 1.00 94.25 108 ARG A N 1
ATOM 813 C CA . ARG A 1 108 ? -10.643 10.028 4.809 1.00 94.25 108 ARG A CA 1
ATOM 814 C C . ARG A 1 108 ? -9.148 10.293 4.693 1.00 94.25 108 ARG A C 1
ATOM 816 O O . ARG A 1 108 ? -8.755 10.934 3.734 1.00 94.25 108 ARG A O 1
ATOM 823 N N . VAL A 1 109 ? -8.322 9.791 5.613 1.00 92.12 109 VAL A N 1
ATOM 824 C CA . VAL A 1 109 ? -6.858 9.863 5.469 1.00 92.12 109 VAL A CA 1
ATOM 825 C C . VAL A 1 109 ? -6.406 9.105 4.220 1.00 92.12 109 VAL A C 1
ATOM 827 O O . VAL A 1 109 ? -5.629 9.645 3.445 1.00 92.12 109 VAL A O 1
ATOM 830 N N . VAL A 1 110 ? -6.930 7.897 3.980 1.00 92.00 110 VAL A N 1
ATOM 831 C CA . VAL A 1 110 ? -6.632 7.135 2.753 1.00 92.00 110 VAL A CA 1
ATOM 832 C C . VAL A 1 110 ? -7.052 7.923 1.510 1.00 92.00 110 VAL A C 1
ATOM 834 O O . VAL A 1 110 ? -6.231 8.128 0.623 1.00 92.00 110 VAL A O 1
ATOM 837 N N . ALA A 1 111 ? -8.291 8.418 1.463 1.00 89.75 111 ALA A N 1
ATOM 838 C CA . ALA A 1 111 ? -8.768 9.230 0.342 1.00 89.75 111 ALA A CA 1
ATOM 839 C C . ALA A 1 111 ? -7.916 10.496 0.152 1.00 89.75 111 ALA A C 1
ATOM 841 O O . ALA A 1 111 ? -7.475 10.782 -0.947 1.00 89.75 111 ALA A O 1
ATOM 842 N N . GLY A 1 112 ? -7.586 11.214 1.225 1.00 89.44 112 GLY A N 1
ATOM 843 C CA . GLY A 1 112 ? -6.744 12.409 1.160 1.00 89.44 112 GLY A CA 1
ATOM 844 C C . GLY A 1 112 ? -5.305 12.140 0.717 1.00 89.44 112 GLY A C 1
ATOM 845 O O . GLY A 1 112 ? -4.661 13.044 0.209 1.00 89.44 112 GLY A O 1
ATOM 846 N N . ILE A 1 113 ? -4.791 10.921 0.887 1.00 87.81 113 ILE A N 1
ATOM 847 C CA . ILE A 1 113 ? -3.483 10.519 0.360 1.00 87.81 113 ILE A CA 1
ATOM 848 C C . ILE A 1 113 ? -3.605 10.209 -1.138 1.00 87.81 113 ILE A C 1
ATOM 850 O O . ILE A 1 113 ? -2.809 10.707 -1.926 1.00 87.81 113 ILE A O 1
ATOM 854 N N . PHE A 1 114 ? -4.577 9.397 -1.552 1.00 84.62 114 PHE A N 1
ATOM 855 C CA . PHE A 1 114 ? -4.618 8.869 -2.924 1.00 84.62 114 PHE A CA 1
ATOM 856 C C . PHE A 1 114 ? -5.441 9.699 -3.919 1.00 84.62 114 PHE A C 1
ATOM 858 O O . PHE A 1 114 ? -5.198 9.587 -5.113 1.00 84.62 114 PHE A O 1
ATOM 865 N N . ASP A 1 115 ? -6.362 10.541 -3.452 1.00 78.94 115 ASP A N 1
ATOM 866 C CA . 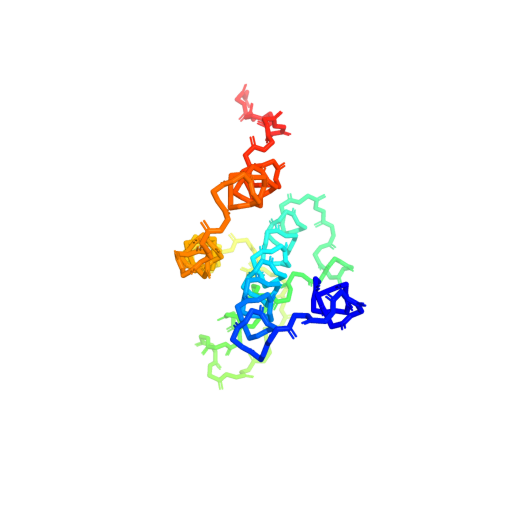ASP A 1 115 ? -7.310 11.291 -4.289 1.00 78.94 115 ASP A CA 1
ATOM 867 C C . ASP A 1 115 ? -7.006 12.801 -4.334 1.00 78.94 115 ASP A C 1
ATOM 869 O O . ASP A 1 115 ? -7.887 13.589 -4.674 1.00 78.94 115 ASP A O 1
ATOM 873 N N . VAL A 1 116 ? -5.788 13.245 -3.982 1.00 58.88 116 VAL A N 1
ATOM 874 C CA . VAL A 1 116 ? -5.414 14.666 -4.127 1.00 58.88 116 VAL A CA 1
ATOM 875 C C . VAL A 1 116 ? -5.563 15.075 -5.603 1.00 58.88 116 VAL A C 1
ATOM 877 O O . VAL A 1 116 ? -4.854 14.527 -6.451 1.00 58.88 116 VAL A O 1
ATOM 880 N N . PRO A 1 117 ? -6.430 16.050 -5.944 1.00 45.59 117 PRO A N 1
ATOM 881 C CA . PRO A 1 117 ? -6.537 16.561 -7.303 1.00 45.59 117 PRO A CA 1
ATOM 882 C C . PRO A 1 117 ? -5.320 17.451 -7.574 1.00 45.59 117 PRO A C 1
ATOM 884 O O . PRO A 1 117 ? -5.289 18.622 -7.202 1.00 45.59 117 PRO A O 1
ATOM 887 N N . GLY A 1 118 ? -4.273 16.871 -8.157 1.00 45.44 118 GLY A N 1
ATOM 888 C CA . GLY A 1 118 ? -3.002 17.569 -8.361 1.00 45.44 118 GLY A CA 1
ATOM 889 C C . GLY A 1 118 ? -2.128 17.036 -9.490 1.00 45.44 118 GLY A C 1
ATOM 890 O O . GLY A 1 118 ? -0.976 17.438 -9.581 1.00 45.44 118 GLY A O 1
ATOM 891 N N . GLY A 1 119 ? -2.649 16.170 -10.359 1.00 38.03 119 GLY A N 1
ATOM 892 C CA . GLY A 1 119 ? -2.025 15.869 -11.644 1.00 38.03 119 GLY A CA 1
ATOM 893 C C . GLY A 1 119 ? -2.695 16.724 -12.705 1.00 38.03 119 GLY A C 1
ATOM 894 O O . GLY A 1 119 ? -3.809 16.415 -13.117 1.00 38.03 119 GLY A O 1
ATOM 895 N N . LYS A 1 120 ? -2.056 17.820 -13.127 1.00 35.84 120 LYS A N 1
ATOM 896 C CA . LYS A 1 120 ? -2.442 18.467 -14.382 1.00 35.84 120 LYS A CA 1
ATOM 897 C C . LYS A 1 120 ? -2.289 17.418 -15.477 1.00 35.84 120 LYS A C 1
ATOM 899 O O . LYS A 1 120 ? -1.167 17.043 -15.808 1.00 35.84 120 LYS A O 1
ATOM 904 N N . GLU A 1 121 ? -3.413 16.953 -16.008 1.00 35.81 121 GLU A N 1
ATOM 905 C CA . GLU A 1 121 ? -3.469 16.334 -17.322 1.00 35.81 121 GLU A CA 1
ATOM 906 C C . GLU A 1 121 ? -2.781 17.297 -18.295 1.00 35.81 121 GLU A C 1
ATOM 908 O O . GLU A 1 121 ? -3.262 18.399 -18.567 1.00 35.81 121 GLU A O 1
ATOM 913 N N . GLN A 1 122 ? -1.586 16.917 -18.741 1.00 34.28 122 GLN A N 1
ATOM 914 C CA . GLN A 1 122 ? -0.931 17.542 -19.876 1.00 34.28 122 GLN A CA 1
ATOM 915 C C . GLN A 1 122 ? -1.746 17.145 -21.101 1.00 34.28 122 GLN A C 1
ATOM 917 O O . GLN A 1 122 ? -1.602 16.049 -21.632 1.00 34.28 122 GLN A O 1
ATOM 922 N N . ASN A 1 123 ? -2.656 18.032 -21.486 1.00 35.22 123 ASN A N 1
ATOM 923 C CA . ASN A 1 123 ? -3.291 18.026 -22.788 1.00 35.22 123 ASN A CA 1
ATOM 924 C C . ASN A 1 123 ? -2.814 19.291 -23.511 1.00 35.22 123 ASN A C 1
ATOM 926 O O . ASN A 1 123 ? -3.319 20.385 -23.248 1.00 35.22 123 ASN A O 1
ATOM 930 N N . ALA A 1 124 ? -1.774 19.132 -24.329 1.00 32.94 124 ALA A N 1
ATOM 931 C CA . ALA A 1 124 ? -1.369 20.032 -25.407 1.00 32.94 124 ALA A CA 1
ATOM 932 C C . ALA A 1 124 ? -0.445 19.268 -26.363 1.00 32.94 124 ALA A C 1
ATOM 934 O O . ALA A 1 124 ? 0.550 18.693 -25.866 1.00 32.94 124 ALA A O 1
#

Sequence (124 aa):
LRLGAQAAGADEGLCALFREYSRALGIAYQLRDDLSDASDGDLPARRPTILLALACEQSAGAMPDSWNFAARADLRDRARALLDDFRTRTVAALVPLRNAALKGLLRRVVAGIFDVPGGKEQNA